Protein AF-A0A8J7F316-F1 (afdb_monomer_lite)

Radius of gyration: 20.54 Å; chains: 1; bounding box: 52×19×49 Å

Structure (mmCIF, N/CA/C/O backbone):
data_AF-A0A8J7F316-F1
#
_entry.id   AF-A0A8J7F316-F1
#
loop_
_atom_site.group_PDB
_atom_site.id
_atom_site.type_symbol
_atom_site.label_atom_id
_atom_site.label_alt_id
_atom_site.label_comp_id
_atom_site.label_asym_id
_atom_site.label_entity_id
_atom_site.label_seq_id
_atom_site.pdbx_PDB_ins_code
_atom_site.Cartn_x
_atom_site.Cartn_y
_atom_site.Cartn_z
_atom_site.occupancy
_atom_site.B_iso_or_equiv
_atom_site.auth_seq_id
_atom_site.auth_comp_id
_atom_site.auth_asym_id
_atom_site.auth_atom_id
_atom_site.pdbx_PDB_model_num
ATOM 1 N N . MET A 1 1 ? -5.380 13.918 -3.506 1.00 58.84 1 MET A N 1
ATOM 2 C CA . MET A 1 1 ? -4.714 12.655 -3.886 1.00 58.84 1 MET A CA 1
ATOM 3 C C . MET A 1 1 ? -3.242 12.936 -4.115 1.00 58.84 1 MET A C 1
ATOM 5 O O . MET A 1 1 ? -2.908 14.039 -4.532 1.00 58.84 1 MET A O 1
ATOM 9 N N . CYS A 1 2 ? -2.364 12.008 -3.741 1.00 79.00 2 CYS A N 1
ATOM 10 C CA . CYS A 1 2 ? -0.925 12.185 -3.917 1.00 79.00 2 CYS A CA 1
ATOM 11 C C . CYS A 1 2 ? -0.572 11.984 -5.398 1.00 79.00 2 CYS A C 1
ATOM 13 O O . CYS A 1 2 ? -0.807 10.906 -5.932 1.00 79.00 2 CYS A O 1
ATOM 15 N N . ILE A 1 3 ? 0.025 12.994 -6.040 1.00 85.88 3 ILE A N 1
ATOM 16 C CA . ILE A 1 3 ? 0.362 13.002 -7.480 1.00 85.88 3 ILE A CA 1
ATOM 17 C C . ILE A 1 3 ? 1.189 11.766 -7.876 1.00 85.88 3 ILE A C 1
ATOM 19 O O . ILE A 1 3 ? 1.018 11.191 -8.948 1.00 85.88 3 ILE A O 1
ATOM 23 N N . VAL A 1 4 ? 2.073 11.328 -6.978 1.00 82.81 4 VAL A N 1
ATOM 24 C CA . VAL A 1 4 ? 2.939 10.159 -7.172 1.00 82.81 4 VAL A CA 1
ATOM 25 C C . VAL A 1 4 ? 2.132 8.861 -7.200 1.00 82.81 4 VAL A C 1
ATOM 27 O O . VAL A 1 4 ? 2.417 7.976 -8.003 1.00 82.81 4 VAL A O 1
ATOM 30 N N . PHE A 1 5 ? 1.102 8.754 -6.360 1.00 84.56 5 PHE A N 1
ATOM 31 C CA . PHE A 1 5 ? 0.243 7.574 -6.295 1.00 84.56 5 PHE A CA 1
ATOM 32 C C . PHE A 1 5 ? -0.558 7.407 -7.589 1.00 84.56 5 PHE A C 1
ATOM 34 O O . PHE A 1 5 ? -0.507 6.343 -8.207 1.00 84.56 5 PHE A O 1
ATOM 41 N N . ASP A 1 6 ? -1.192 8.486 -8.050 1.00 87.50 6 ASP A N 1
ATOM 42 C CA . ASP A 1 6 ? -1.965 8.493 -9.296 1.00 87.50 6 ASP A CA 1
ATOM 43 C C . ASP A 1 6 ? -1.069 8.140 -10.500 1.00 87.50 6 ASP A C 1
ATOM 45 O O . ASP A 1 6 ? -1.460 7.398 -11.406 1.00 87.50 6 ASP A O 1
ATOM 49 N N . TYR A 1 7 ? 0.183 8.611 -10.486 1.00 89.25 7 TYR A N 1
ATOM 50 C CA . TYR A 1 7 ? 1.165 8.300 -11.523 1.00 89.25 7 TYR A CA 1
ATOM 51 C C . TYR A 1 7 ? 1.581 6.822 -11.529 1.00 89.25 7 TYR A C 1
ATOM 53 O O . TYR A 1 7 ? 1.670 6.211 -12.595 1.00 89.25 7 TYR A O 1
ATOM 61 N N . ILE A 1 8 ? 1.818 6.231 -10.355 1.00 87.94 8 ILE A N 1
ATOM 62 C CA . ILE A 1 8 ? 2.178 4.811 -10.220 1.00 87.94 8 ILE A CA 1
ATOM 63 C C . ILE A 1 8 ? 1.024 3.911 -10.672 1.00 87.94 8 ILE A C 1
ATOM 65 O O . ILE A 1 8 ? 1.260 2.913 -11.353 1.00 87.94 8 ILE A O 1
ATOM 69 N N . GLN A 1 9 ? -0.219 4.274 -10.345 1.00 85.75 9 GLN A N 1
ATOM 70 C CA . GLN A 1 9 ? -1.402 3.540 -10.801 1.00 85.75 9 GLN A CA 1
ATOM 71 C C . GLN A 1 9 ? -1.573 3.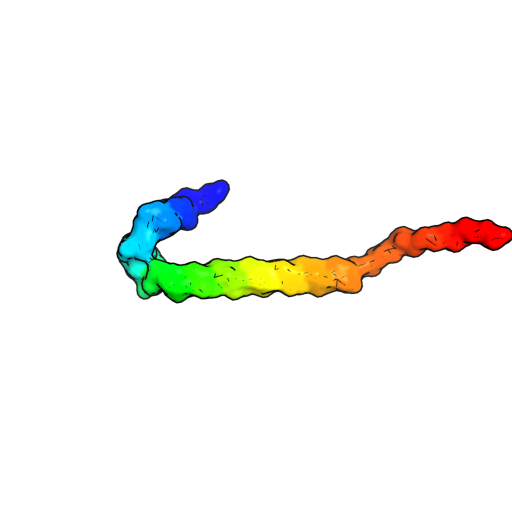609 -12.322 1.00 85.75 9 GLN A C 1
ATOM 73 O O . GLN A 1 9 ? -1.896 2.603 -12.949 1.00 85.75 9 GLN A O 1
ATOM 78 N N . LYS A 1 10 ? -1.309 4.771 -12.931 1.00 90.44 10 LYS A N 1
ATOM 79 C CA . LYS A 1 10 ? -1.385 4.946 -14.388 1.00 90.44 10 LYS A CA 1
ATOM 80 C C . LYS A 1 10 ? -0.277 4.199 -15.139 1.00 90.44 10 LYS A C 1
ATOM 82 O O . LYS A 1 10 ? -0.487 3.776 -16.273 1.00 90.44 10 LYS A O 1
ATOM 87 N N . TYR A 1 11 ? 0.896 4.039 -14.525 1.00 90.06 11 TYR A N 1
ATOM 88 C CA . TYR A 1 11 ? 2.068 3.421 -15.149 1.00 90.06 11 TYR A CA 1
ATOM 89 C C . TYR A 1 11 ? 2.672 2.315 -14.269 1.00 90.06 11 TYR A C 1
ATOM 91 O O . TYR A 1 11 ? 3.769 2.488 -13.726 1.00 90.06 11 TYR A O 1
ATOM 99 N N . PRO A 1 12 ? 2.029 1.135 -14.187 1.00 84.25 12 PRO A N 1
ATOM 100 C CA . PRO A 1 12 ? 2.467 0.049 -13.308 1.00 84.25 12 PRO A CA 1
ATOM 101 C C . PRO A 1 12 ? 3.895 -0.430 -13.615 1.00 84.25 12 PRO A C 1
ATOM 103 O O . PRO A 1 12 ? 4.656 -0.743 -12.700 1.00 84.25 12 PRO A O 1
ATOM 106 N N . VAL A 1 13 ? 4.320 -0.388 -14.881 1.00 87.81 13 VAL A N 1
ATOM 107 C CA . VAL A 1 13 ? 5.680 -0.770 -15.311 1.00 87.81 13 VAL A CA 1
ATOM 108 C C . VAL A 1 13 ? 6.757 0.155 -14.725 1.00 87.81 13 VAL A C 1
ATOM 110 O O . VAL A 1 13 ? 7.867 -0.284 -14.427 1.00 87.81 13 VAL A O 1
ATOM 113 N N . LYS A 1 14 ? 6.434 1.435 -14.496 1.00 86.88 14 LYS A N 1
ATOM 114 C CA . LYS A 1 14 ? 7.372 2.426 -13.943 1.00 86.88 14 LYS A CA 1
ATOM 115 C C . LYS A 1 14 ? 7.498 2.348 -12.424 1.00 86.88 14 LYS A C 1
ATOM 117 O O . LYS A 1 14 ? 8.427 2.933 -11.875 1.00 86.88 14 LYS A O 1
ATOM 122 N N . THR A 1 15 ? 6.634 1.587 -11.748 1.00 85.94 15 THR A N 1
ATOM 123 C CA . THR A 1 15 ? 6.671 1.410 -10.286 1.00 85.94 15 THR A CA 1
ATOM 124 C C . THR A 1 15 ? 8.051 0.967 -9.804 1.00 85.94 15 THR A C 1
ATOM 126 O O . THR A 1 15 ? 8.579 1.533 -8.852 1.00 85.94 15 THR A O 1
ATOM 129 N N . LYS A 1 16 ? 8.688 0.034 -10.525 1.00 89.44 16 LYS A N 1
ATOM 130 C CA . LYS A 1 16 ? 10.033 -0.456 -10.193 1.00 89.44 16 LYS A CA 1
ATOM 131 C C . LYS A 1 16 ? 11.102 0.624 -10.310 1.00 89.44 16 LYS A C 1
ATOM 133 O O . LYS A 1 16 ? 12.043 0.624 -9.531 1.00 89.44 16 LYS A O 1
ATOM 138 N N . HIS A 1 17 ? 10.957 1.548 -11.252 1.00 87.88 17 HIS A N 1
ATOM 139 C CA . HIS A 1 17 ? 11.907 2.641 -11.425 1.00 87.88 17 HIS A CA 1
ATOM 140 C C . HIS A 1 17 ? 11.727 3.734 -10.362 1.00 87.88 17 HIS A C 1
ATOM 142 O O . HIS A 1 17 ? 12.707 4.292 -9.890 1.00 87.88 17 HIS A O 1
ATOM 148 N N . ILE A 1 18 ? 10.482 4.012 -9.962 1.00 88.12 18 ILE A N 1
ATOM 149 C CA . ILE A 1 18 ? 10.151 5.079 -9.004 1.00 88.12 18 ILE A CA 1
ATOM 150 C C . ILE A 1 18 ? 10.397 4.634 -7.557 1.00 88.12 18 ILE A C 1
ATOM 152 O O . ILE A 1 18 ? 10.977 5.375 -6.773 1.00 88.12 18 ILE A O 1
ATOM 156 N N . LEU A 1 19 ? 9.930 3.436 -7.194 1.00 86.69 19 LEU A N 1
ATOM 157 C CA . LEU A 1 19 ? 9.932 2.929 -5.817 1.00 86.69 19 LEU A CA 1
ATOM 158 C C . LEU A 1 19 ? 10.961 1.815 -5.577 1.00 86.69 19 LEU A C 1
ATOM 160 O O . LEU A 1 19 ? 11.120 1.367 -4.446 1.00 86.69 19 LEU A O 1
ATOM 164 N N . GLY A 1 20 ? 11.613 1.304 -6.625 1.00 90.06 20 GLY A N 1
ATOM 165 C CA . GLY A 1 20 ? 12.534 0.167 -6.514 1.00 90.06 20 GLY A CA 1
ATOM 166 C C . GLY A 1 20 ? 11.855 -1.196 -6.326 1.00 90.06 20 GLY A C 1
ATOM 167 O O . GLY A 1 20 ? 12.544 -2.210 -6.235 1.00 90.06 20 GLY A O 1
ATOM 168 N N . ILE A 1 21 ? 10.518 -1.257 -6.291 1.00 90.81 21 ILE A N 1
ATOM 169 C CA . ILE A 1 21 ? 9.736 -2.481 -6.041 1.00 90.81 21 ILE A CA 1
ATOM 170 C C . ILE A 1 21 ? 8.781 -2.809 -7.192 1.00 90.81 21 ILE A C 1
ATOM 172 O O . ILE A 1 21 ? 8.372 -1.933 -7.954 1.00 90.81 21 ILE A O 1
ATOM 176 N N . SER A 1 22 ? 8.414 -4.087 -7.330 1.00 91.31 22 SER A N 1
ATOM 177 C CA . SER A 1 22 ? 7.397 -4.490 -8.305 1.00 91.31 22 SER A CA 1
ATOM 178 C C . SER A 1 22 ? 6.039 -3.875 -7.964 1.00 91.31 22 SER A C 1
ATOM 180 O O . SER A 1 22 ? 5.722 -3.609 -6.803 1.00 91.31 22 SER A O 1
ATOM 182 N N . HIS A 1 23 ? 5.225 -3.661 -8.997 1.00 89.88 23 HIS A N 1
ATOM 183 C CA . HIS A 1 23 ? 3.875 -3.133 -8.825 1.00 89.88 23 HIS A CA 1
ATOM 184 C C . HIS A 1 23 ? 2.987 -4.061 -7.985 1.00 89.88 23 HIS A C 1
ATOM 186 O O . HIS A 1 23 ? 2.194 -3.585 -7.184 1.00 89.88 23 HIS A O 1
ATOM 192 N N . GLU A 1 24 ? 3.177 -5.375 -8.103 1.00 91.06 24 GLU A N 1
ATOM 193 C CA . GLU A 1 24 ? 2.481 -6.386 -7.297 1.00 91.06 24 GLU A CA 1
ATOM 194 C C . GLU A 1 24 ? 2.763 -6.203 -5.802 1.00 91.06 24 GLU A C 1
ATOM 196 O O . GLU A 1 24 ? 1.835 -6.003 -5.023 1.00 91.06 24 GLU A O 1
ATOM 201 N N . LYS A 1 25 ? 4.045 -6.128 -5.406 1.00 90.94 25 LYS A N 1
ATOM 202 C CA . LYS A 1 25 ? 4.429 -5.855 -4.010 1.00 90.94 25 LYS A CA 1
ATOM 203 C C . LYS A 1 25 ? 3.887 -4.521 -3.518 1.00 90.94 25 LYS A C 1
ATOM 205 O O . LYS A 1 25 ? 3.482 -4.400 -2.367 1.00 90.94 25 LYS A O 1
ATOM 210 N N . PHE A 1 26 ? 3.882 -3.506 -4.378 1.00 91.19 26 PHE A N 1
ATOM 211 C CA . PHE A 1 26 ? 3.284 -2.222 -4.039 1.00 91.19 26 PHE A CA 1
ATOM 212 C C . PHE A 1 26 ? 1.785 -2.366 -3.732 1.00 91.19 26 PHE A C 1
ATOM 214 O O . PHE A 1 26 ? 1.329 -1.874 -2.702 1.00 91.19 26 PHE A O 1
ATOM 221 N N . GLN A 1 27 ? 1.027 -3.078 -4.569 1.00 91.25 27 GLN A N 1
ATOM 222 C CA . GLN A 1 27 ? -0.397 -3.322 -4.328 1.00 91.25 27 GLN A CA 1
ATOM 223 C C . GLN A 1 27 ? -0.640 -4.122 -3.042 1.00 91.25 27 GLN A C 1
ATOM 225 O O . GLN A 1 27 ? -1.524 -3.758 -2.264 1.00 91.25 27 GLN A O 1
ATOM 230 N N . GLU A 1 28 ? 0.162 -5.155 -2.776 1.00 94.25 28 GLU A N 1
ATOM 231 C CA . GLU A 1 28 ? 0.101 -5.929 -1.529 1.00 94.25 28 GLU A CA 1
ATOM 232 C C . GLU A 1 28 ? 0.311 -5.039 -0.295 1.00 94.25 28 GLU A C 1
ATOM 234 O O . GLU A 1 28 ? -0.458 -5.106 0.669 1.00 94.25 28 GLU A O 1
ATOM 239 N N . LEU A 1 29 ? 1.308 -4.149 -0.339 1.00 92.44 29 LEU A N 1
ATOM 240 C CA . LEU A 1 29 ? 1.590 -3.203 0.742 1.00 92.44 29 LEU A CA 1
ATOM 241 C C . LEU A 1 29 ? 0.429 -2.233 0.973 1.00 92.44 29 LEU A C 1
ATOM 243 O O . LEU A 1 29 ? 0.066 -1.991 2.125 1.00 92.44 29 LEU A O 1
ATOM 247 N N . ILE A 1 30 ? -0.180 -1.711 -0.095 1.00 92.19 30 ILE A N 1
ATOM 248 C CA . ILE A 1 30 ? -1.352 -0.832 0.014 1.00 92.19 30 ILE A CA 1
ATOM 249 C C . ILE A 1 30 ? -2.521 -1.576 0.664 1.00 92.19 30 ILE A C 1
ATOM 251 O O . ILE A 1 30 ? -3.107 -1.066 1.617 1.00 92.19 30 ILE A O 1
ATOM 255 N N . GLN A 1 31 ? -2.826 -2.797 0.218 1.00 93.81 31 GLN A N 1
ATOM 256 C CA . GLN A 1 31 ? -3.899 -3.597 0.815 1.00 93.81 31 GLN A CA 1
ATOM 257 C C . GLN A 1 31 ? -3.638 -3.891 2.296 1.00 93.81 31 GLN A C 1
ATOM 259 O O . GLN A 1 31 ? -4.544 -3.762 3.123 1.00 93.81 31 GLN A O 1
ATOM 264 N N . SER A 1 32 ? -2.402 -4.253 2.647 1.00 94.50 32 SER A N 1
ATOM 265 C CA . SER A 1 32 ? -2.003 -4.485 4.036 1.00 94.50 32 SER A CA 1
ATOM 266 C C . SER A 1 32 ? -2.136 -3.215 4.881 1.00 94.50 32 SER A C 1
ATOM 268 O O . SER A 1 32 ? -2.659 -3.264 5.995 1.00 94.50 32 SER A O 1
ATOM 270 N N . ALA A 1 33 ? -1.714 -2.064 4.354 1.00 93.75 33 ALA A N 1
ATOM 271 C CA . ALA A 1 33 ? -1.846 -0.780 5.034 1.00 93.75 33 ALA A CA 1
ATOM 272 C C . ALA A 1 33 ? -3.319 -0.404 5.254 1.00 93.75 33 ALA A C 1
ATOM 274 O O . ALA A 1 33 ? -3.681 0.005 6.357 1.00 93.75 33 ALA A O 1
ATOM 275 N N . SER A 1 34 ? -4.185 -0.603 4.254 1.00 93.69 34 SER A N 1
ATOM 276 C CA . SER A 1 34 ? -5.628 -0.368 4.380 1.00 93.69 34 SER A CA 1
ATOM 277 C C . SER A 1 34 ? -6.272 -1.271 5.432 1.00 93.69 34 SER A C 1
ATOM 279 O O . SER A 1 34 ? -7.041 -0.783 6.259 1.00 93.69 34 SER A O 1
ATOM 281 N N . LYS A 1 35 ? -5.932 -2.567 5.456 1.00 95.12 35 LYS A N 1
ATOM 282 C CA . LYS A 1 35 ? -6.425 -3.504 6.481 1.00 95.12 35 LYS A CA 1
ATOM 283 C C . LYS A 1 35 ? -5.991 -3.079 7.879 1.00 95.12 35 LYS A C 1
ATOM 285 O O . LYS A 1 35 ? -6.838 -2.908 8.752 1.00 95.12 35 LYS A O 1
ATOM 290 N N . LYS A 1 36 ? -4.697 -2.809 8.061 1.00 94.81 36 LYS A N 1
ATOM 291 C CA . LYS A 1 36 ? -4.147 -2.360 9.344 1.00 94.81 36 LYS A CA 1
ATOM 292 C C . LYS A 1 36 ? -4.770 -1.042 9.801 1.00 94.81 36 LYS A C 1
ATOM 294 O O . LYS A 1 36 ? -5.030 -0.848 10.983 1.00 94.81 36 LYS A O 1
ATOM 299 N N . HIS A 1 37 ? -5.047 -0.133 8.870 1.00 94.44 37 HIS A N 1
ATOM 300 C CA . HIS A 1 37 ? -5.731 1.114 9.180 1.00 94.44 37 HIS A CA 1
ATOM 301 C C . HIS A 1 37 ? -7.151 0.874 9.706 1.00 94.44 37 HIS A C 1
ATOM 303 O O . HIS A 1 37 ? -7.528 1.468 10.714 1.00 94.44 37 HIS A O 1
ATOM 309 N N . LEU A 1 38 ? -7.914 -0.018 9.068 1.00 93.31 38 LEU A N 1
ATOM 310 C CA . LEU A 1 38 ? -9.248 -0.402 9.533 1.00 93.31 38 LEU A CA 1
ATOM 311 C C . LEU A 1 38 ? -9.207 -1.081 10.905 1.00 93.31 38 LEU A C 1
ATOM 313 O O . LEU A 1 38 ? -10.060 -0.801 11.741 1.00 93.31 38 LEU A O 1
ATOM 317 N N . GLU A 1 39 ? -8.225 -1.945 11.156 1.00 93.50 39 GLU A N 1
ATOM 318 C CA . GLU A 1 39 ? -8.024 -2.572 12.469 1.00 93.50 39 GLU A CA 1
ATOM 319 C C . G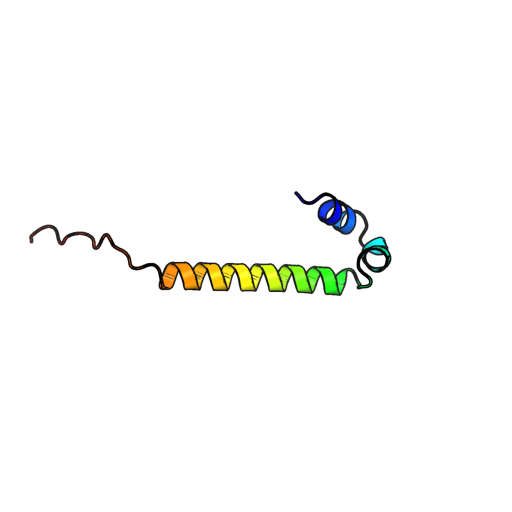LU A 1 39 ? -7.761 -1.529 13.555 1.00 93.50 39 GLU A C 1
ATOM 321 O O . GLU A 1 39 ? -8.451 -1.519 14.571 1.00 93.50 39 GLU A O 1
ATOM 326 N N . ILE A 1 40 ? -6.845 -0.589 13.303 1.00 92.75 40 ILE A N 1
ATOM 327 C CA . ILE A 1 40 ? -6.550 0.511 14.231 1.00 92.75 40 ILE A CA 1
ATOM 328 C C . ILE A 1 40 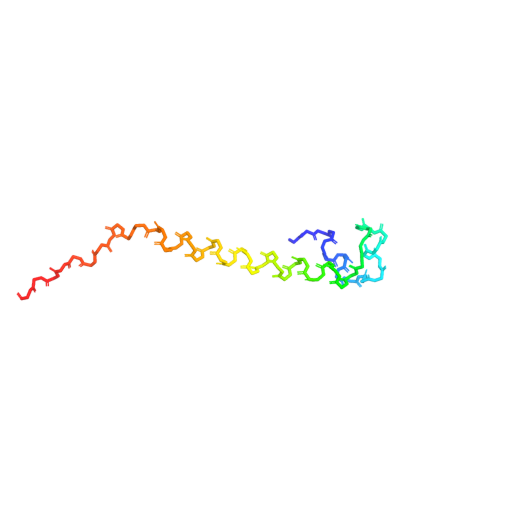? -7.792 1.380 14.462 1.00 92.75 40 ILE A C 1
ATOM 330 O O . ILE A 1 40 ? -8.029 1.825 15.583 1.00 92.75 40 ILE A O 1
ATOM 334 N N . GLN A 1 41 ? -8.588 1.654 13.423 1.00 91.00 41 GLN A N 1
ATOM 335 C CA . GLN A 1 41 ? -9.834 2.405 13.588 1.00 91.00 41 GLN A CA 1
ATOM 336 C C . GLN A 1 41 ? -10.834 1.654 14.470 1.00 91.00 41 GLN A C 1
ATOM 338 O O . GLN A 1 41 ? -11.352 2.244 15.415 1.00 91.00 41 GLN A O 1
ATOM 343 N N . LYS A 1 42 ? -11.050 0.357 14.224 1.00 89.69 42 LYS A N 1
ATOM 344 C CA . LYS A 1 42 ? -11.926 -0.484 15.054 1.00 89.69 42 LYS A CA 1
ATOM 345 C C . LYS A 1 42 ? -11.450 -0.547 16.499 1.00 89.69 42 LYS A C 1
ATOM 347 O O . LYS A 1 42 ? -12.257 -0.457 17.416 1.00 89.69 42 LYS A O 1
ATOM 352 N N . GLU A 1 43 ? -10.147 -0.678 16.718 1.00 89.44 43 GLU A N 1
ATOM 353 C CA . GLU A 1 43 ? -9.577 -0.687 18.062 1.00 89.44 43 GLU A CA 1
ATOM 354 C C . GLU A 1 43 ? -9.814 0.652 18.773 1.00 89.44 43 GLU A C 1
ATOM 356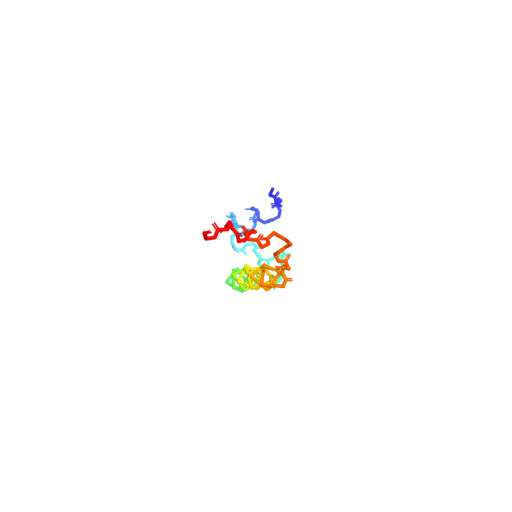 O O . GLU A 1 43 ? -10.267 0.670 19.916 1.00 89.44 43 GLU A O 1
ATOM 361 N N . LYS A 1 44 ? -9.613 1.776 18.076 1.00 85.69 44 LYS A N 1
ATOM 362 C CA . LYS A 1 44 ? -9.935 3.110 18.602 1.00 85.69 44 LYS A CA 1
ATOM 363 C C . LYS A 1 44 ? -11.421 3.278 18.910 1.00 85.69 44 LYS A C 1
ATOM 365 O O . LYS A 1 44 ? -11.752 3.918 19.901 1.00 85.69 44 LYS A O 1
ATOM 370 N N . GLU A 1 45 ? -12.310 2.731 18.085 1.00 84.38 45 GLU A N 1
ATOM 371 C CA . GLU A 1 45 ? -13.755 2.740 18.340 1.00 84.38 45 GLU A CA 1
ATOM 372 C C . GLU A 1 45 ? -14.128 1.883 19.553 1.00 84.38 45 GLU A C 1
ATOM 374 O O . GLU A 1 45 ? -14.913 2.332 20.384 1.00 84.38 45 GLU A O 1
ATOM 379 N N . ASN A 1 46 ? -13.518 0.706 19.707 1.00 81.25 46 ASN A N 1
ATOM 380 C CA . ASN A 1 46 ? -13.718 -0.166 20.867 1.00 81.25 46 ASN A CA 1
ATOM 381 C C . ASN A 1 46 ? -13.197 0.468 22.165 1.00 81.25 46 ASN A C 1
ATOM 383 O O . ASN A 1 46 ? -13.826 0.341 23.212 1.00 81.25 46 ASN A O 1
ATOM 387 N N . GLN A 1 47 ? -12.057 1.160 22.100 1.00 79.38 47 GLN A N 1
ATOM 388 C CA . GLN A 1 47 ? -11.478 1.892 23.231 1.00 79.38 47 GLN A CA 1
ATOM 389 C C . GLN A 1 47 ? -12.206 3.211 23.522 1.00 79.38 47 GLN A C 1
ATOM 391 O O . GLN A 1 47 ? -11.977 3.830 24.565 1.00 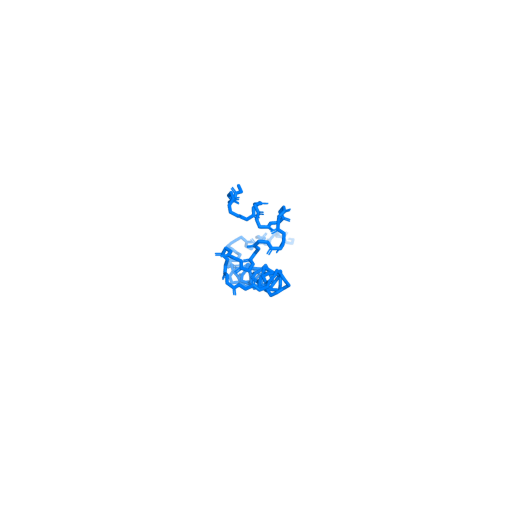79.38 47 GLN A O 1
ATOM 396 N N . LYS A 1 48 ? -13.081 3.674 22.622 1.00 76.00 48 LYS A N 1
ATOM 397 C CA . LYS A 1 48 ? -13.845 4.900 22.826 1.00 76.00 48 LYS A CA 1
ATOM 398 C C . LYS A 1 48 ? -14.860 4.663 23.940 1.00 76.00 48 LYS A C 1
ATOM 400 O O . LYS A 1 48 ? -15.917 4.074 23.728 1.00 76.00 48 LYS A O 1
ATOM 405 N N . ILE A 1 49 ? -14.549 5.158 25.136 1.00 65.25 49 ILE A N 1
ATOM 406 C CA . ILE A 1 49 ? -15.487 5.169 26.259 1.00 65.25 49 ILE A CA 1
ATOM 407 C C . ILE A 1 49 ? -16.728 5.942 25.801 1.00 65.25 49 ILE A C 1
ATOM 409 O O . ILE A 1 49 ? -16.669 7.137 25.501 1.00 65.25 49 ILE A O 1
ATOM 413 N N . ARG A 1 50 ? -17.862 5.247 25.691 1.00 64.75 50 ARG A N 1
ATOM 414 C CA . ARG A 1 50 ? -19.138 5.841 25.291 1.00 64.75 50 ARG A CA 1
ATOM 415 C C . ARG A 1 50 ? -19.648 6.680 26.465 1.00 64.75 50 ARG A C 1
ATOM 417 O O . ARG A 1 50 ? -20.342 6.175 27.335 1.00 64.75 50 ARG A O 1
ATOM 424 N N . VAL A 1 51 ? -19.257 7.956 26.507 1.00 64.81 51 VAL A N 1
ATOM 425 C CA . VAL A 1 51 ? -19.597 8.897 27.598 1.00 64.81 51 VAL A CA 1
ATOM 426 C C . VAL A 1 51 ? -21.115 9.057 27.760 1.00 64.81 51 VAL A C 1
ATOM 428 O O . VAL A 1 51 ? -21.613 9.241 28.865 1.00 64.81 51 VAL A O 1
ATOM 431 N N . HIS A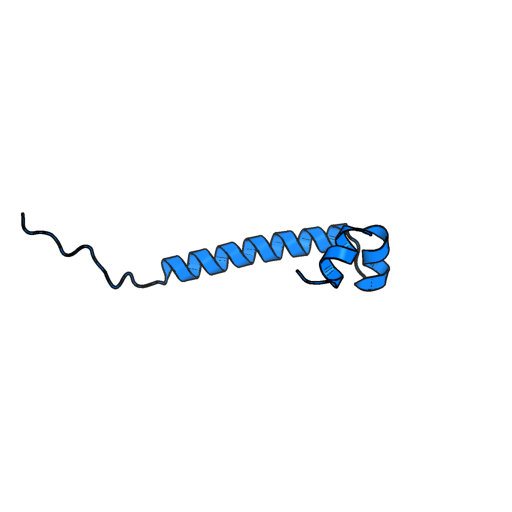 1 52 ? -21.872 8.907 26.672 1.00 59.00 52 HIS A N 1
ATOM 432 C CA . HIS A 1 52 ? -23.329 8.842 26.707 1.00 59.00 52 HIS A CA 1
ATOM 433 C C . HIS A 1 52 ? -23.786 7.384 26.815 1.00 59.00 52 HIS A C 1
ATOM 435 O O . HIS A 1 52 ? -24.027 6.717 25.805 1.00 59.00 52 HIS A O 1
ATOM 441 N N . PHE A 1 53 ? -23.926 6.884 28.042 1.00 62.56 53 PHE A N 1
ATOM 442 C CA . PHE A 1 53 ? -24.860 5.787 28.286 1.00 62.56 53 PHE A CA 1
ATOM 443 C C . PHE A 1 53 ? -26.267 6.329 27.971 1.00 62.56 53 PHE A C 1
ATOM 445 O O . PHE A 1 53 ? -26.547 7.467 28.364 1.00 62.56 53 PHE A O 1
ATOM 452 N N . PRO A 1 54 ? -27.151 5.608 27.253 1.00 64.94 54 PRO A N 1
ATOM 453 C CA . PRO A 1 54 ? -28.546 6.017 27.171 1.00 64.94 54 PRO A CA 1
ATOM 454 C C . PRO A 1 54 ? -29.066 6.025 28.607 1.00 64.94 54 PRO A C 1
ATOM 456 O O . PRO A 1 54 ? -29.222 4.969 29.218 1.00 64.94 54 PRO A O 1
ATOM 459 N N . GLY A 1 55 ? -29.207 7.225 29.179 1.00 61.44 55 GLY A N 1
ATOM 460 C CA . GLY A 1 55 ? -29.725 7.409 30.524 1.00 61.44 55 GLY A CA 1
ATOM 461 C C . GLY A 1 55 ? -31.022 6.633 30.596 1.00 61.44 55 GLY A C 1
ATOM 462 O O . GLY A 1 55 ? -31.917 6.895 29.794 1.00 61.44 55 GLY A O 1
ATOM 463 N N . GLY A 1 56 ? -31.050 5.616 31.461 1.00 64.50 56 GLY A N 1
ATOM 464 C CA . GLY A 1 56 ? -32.172 4.706 31.607 1.00 64.50 56 GLY A CA 1
ATOM 465 C C . GLY A 1 56 ? -33.417 5.526 31.879 1.00 64.50 56 GLY A C 1
ATOM 466 O O . GLY A 1 56 ? -33.645 5.946 33.014 1.00 64.50 56 GLY A O 1
ATOM 467 N N . GLY A 1 57 ? -34.176 5.803 30.817 1.00 66.31 57 GLY A N 1
ATOM 468 C CA . GLY A 1 57 ? -35.497 6.387 30.914 1.00 66.31 57 GLY A CA 1
ATOM 469 C C . GLY A 1 57 ? -36.249 5.517 31.901 1.00 66.31 57 GLY A C 1
ATOM 470 O O . GLY A 1 57 ? -36.307 4.300 31.723 1.00 66.31 57 GLY A O 1
ATOM 471 N N . ARG A 1 58 ? -36.669 6.136 33.006 1.00 59.47 58 ARG A N 1
ATOM 472 C CA . ARG A 1 58 ? -37.390 5.489 34.102 1.00 59.47 58 ARG A CA 1
ATOM 473 C C . ARG A 1 58 ? -38.421 4.504 33.535 1.00 59.47 58 ARG A C 1
ATOM 475 O O . ARG A 1 58 ? -39.144 4.865 32.609 1.00 59.47 58 ARG A O 1
ATOM 482 N N . LYS A 1 59 ? -38.430 3.285 34.087 1.00 53.81 59 LYS A N 1
ATOM 483 C CA . LYS A 1 59 ? -39.534 2.328 33.928 1.00 53.81 59 LYS A CA 1
ATOM 484 C C . LYS A 1 59 ? -40.847 2.958 34.376 1.00 53.81 59 LYS A C 1
ATOM 486 O O . LYS A 1 59 ? -40.793 3.735 35.358 1.00 53.81 59 LYS A O 1
#

Secondary structure (DSSP, 8-state):
--HHHHHHHH-GGGHHHHHSS-HHHHHHHHHHHHHHHHHHHHHHHHHS--S--------

Organism: NCBI:txid945769

Sequence (59 aa):
MCIVFDYIQKYPVKTKHILGISHEKFQELIQSASKKHLEIQKEKENQKIRVHFPGGGRK

Foldseek 3Di:
DDPVVVVCVVPQVCCCVPVVDHSVVVVVVVVVVVVVVVVVVVVVVVVPDPPDDPPPPDD

pLDDT: mean 83.52, std 11.61, range [53.81, 95.12]